Protein AF-A0AAE6ZNE0-F1 (afdb_monomer_lite)

Radius of gyration: 16.44 Å; chains: 1; bounding box: 46×24×46 Å

Secondary structure (DSSP, 8-state):
---HHHHHHHHTTT--HHHHHHHHHHHHHHHHTSHHHHT--HHHHHHHHHHHHHHHHHHHHHHHHHHHHHHTT-SS--HHHHHHTHHHHHHHHHHHHHS-HHHHHHHHHHHHHHHHHHHTTTS-HHHHHHHHHHHHHHHHHHHH-----

Sequence (149 aa):
MADLLTDLKKITLYTTKQSLTEYCWELFTIVLSSSEADGWDMRQRNQAILFCRFFINTINAAFSMKEALIRDNLNNLTNSLGNELQVHLANLEEYRSEVDVDEMEQFFNGYSEILFKYEESLFDSLSLRISLSFFKDFFTRIRLIDLIF

Structure (mmCIF, N/CA/C/O backbone):
data_AF-A0AAE6ZNE0-F1
#
_entry.id   AF-A0AAE6ZNE0-F1
#
loop_
_atom_site.group_PDB
_atom_site.id
_atom_site.type_symbol
_atom_site.label_atom_id
_atom_site.label_alt_id
_atom_site.label_comp_id
_atom_site.label_asym_id
_atom_site.label_entity_id
_atom_site.label_seq_id
_atom_site.pdbx_PDB_ins_code
_atom_site.Cartn_x
_atom_site.Cartn_y
_atom_site.Cartn_z
_atom_site.occupancy
_atom_site.B_iso_or_equiv
_atom_site.auth_seq_id
_atom_site.auth_comp_id
_atom_site.auth_asym_id
_atom_site.auth_atom_id
_atom_site.pdbx_PDB_model_num
ATOM 1 N N . MET A 1 1 ? -11.752 -15.165 12.960 1.00 54.97 1 MET A N 1
ATOM 2 C CA . MET A 1 1 ? -11.350 -13.947 12.231 1.00 54.97 1 MET A CA 1
ATOM 3 C C . MET A 1 1 ? -10.560 -13.098 13.214 1.00 54.97 1 MET A C 1
ATOM 5 O O . MET A 1 1 ? -11.028 -12.974 14.341 1.00 54.97 1 MET A O 1
ATOM 9 N N . ALA A 1 2 ? -9.343 -12.663 12.878 1.00 72.25 2 ALA A N 1
ATOM 10 C CA . ALA A 1 2 ? -8.619 -11.714 13.729 1.00 72.25 2 ALA A CA 1
ATOM 11 C C . ALA A 1 2 ? -9.312 -10.344 13.643 1.00 72.25 2 ALA A C 1
ATOM 13 O O . ALA A 1 2 ? -9.973 -10.067 12.645 1.00 72.25 2 ALA A O 1
ATOM 14 N N . ASP A 1 3 ? -9.230 -9.533 14.697 1.00 89.06 3 ASP A N 1
ATOM 15 C CA . ASP A 1 3 ? -9.743 -8.164 14.649 1.00 89.06 3 ASP A CA 1
ATOM 16 C C . ASP A 1 3 ? -8.855 -7.270 13.770 1.00 89.06 3 ASP A C 1
ATOM 18 O O . ASP A 1 3 ? -7.659 -7.532 13.587 1.00 89.06 3 ASP A O 1
ATOM 22 N N . LEU A 1 4 ? -9.447 -6.201 13.237 1.00 91.06 4 LEU A N 1
ATOM 23 C CA . LEU A 1 4 ? -8.789 -5.293 12.301 1.00 91.06 4 LEU A CA 1
ATOM 24 C C . LEU A 1 4 ? -7.494 -4.702 12.873 1.00 91.06 4 LEU A C 1
ATOM 26 O O . LEU A 1 4 ? -6.487 -4.621 12.167 1.00 91.06 4 LEU A O 1
ATOM 3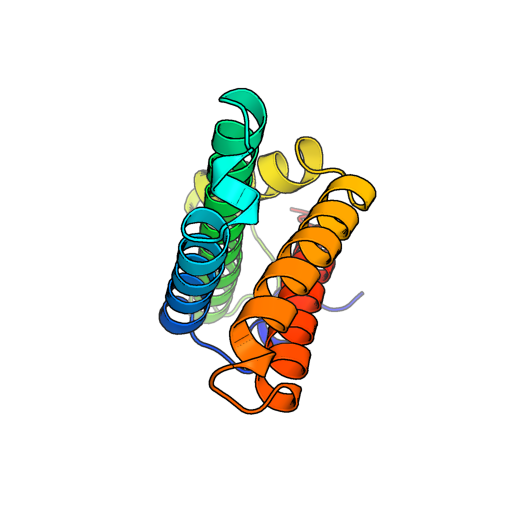0 N N . LEU A 1 5 ? -7.489 -4.301 14.147 1.00 93.44 5 LEU A N 1
ATOM 31 C CA . LEU A 1 5 ? -6.300 -3.730 14.774 1.00 93.44 5 LEU A CA 1
ATOM 32 C C . LEU A 1 5 ? -5.157 -4.751 14.840 1.00 93.44 5 LEU A C 1
ATOM 34 O O . LEU A 1 5 ? -4.003 -4.399 14.577 1.00 93.44 5 LEU A O 1
ATOM 38 N N . THR A 1 6 ? -5.456 -6.008 15.169 1.00 92.88 6 THR A N 1
ATOM 39 C CA . THR A 1 6 ? -4.476 -7.099 15.155 1.00 92.88 6 THR A CA 1
ATOM 40 C C . THR A 1 6 ? -3.857 -7.281 13.768 1.00 92.88 6 THR A C 1
ATOM 42 O O . THR A 1 6 ? -2.633 -7.402 13.659 1.00 92.88 6 THR A O 1
ATOM 45 N N . ASP A 1 7 ? -4.657 -7.261 12.704 1.00 92.00 7 ASP A N 1
ATOM 46 C CA . ASP A 1 7 ? -4.140 -7.431 11.344 1.00 92.00 7 ASP A CA 1
ATOM 47 C C . ASP A 1 7 ? -3.342 -6.210 10.869 1.00 92.00 7 ASP A C 1
ATOM 49 O O . ASP A 1 7 ? -2.229 -6.369 10.359 1.00 92.00 7 ASP A O 1
ATOM 53 N N . LEU A 1 8 ? -3.810 -4.991 11.154 1.00 92.62 8 LEU A N 1
ATOM 54 C CA . LEU A 1 8 ? -3.064 -3.763 10.866 1.00 92.62 8 LEU A CA 1
ATOM 55 C C . LEU A 1 8 ? -1.728 -3.703 11.619 1.00 92.62 8 LEU A C 1
ATOM 57 O O . LEU A 1 8 ? -0.717 -3.272 11.060 1.00 92.62 8 LEU A O 1
ATOM 61 N N . LYS A 1 9 ? -1.678 -4.164 12.875 1.00 92.75 9 LYS A N 1
ATOM 62 C CA . LYS A 1 9 ? -0.425 -4.256 13.641 1.00 92.75 9 LYS A CA 1
ATOM 63 C C . LYS A 1 9 ? 0.559 -5.235 13.013 1.00 92.75 9 LYS A C 1
ATOM 65 O O . LYS A 1 9 ? 1.739 -4.910 12.950 1.00 92.75 9 LYS A O 1
ATOM 70 N N . LYS A 1 10 ? 0.099 -6.392 12.525 1.00 90.62 10 LYS A N 1
ATOM 71 C CA . LYS A 1 10 ? 0.971 -7.381 11.870 1.00 90.62 10 LYS A CA 1
ATOM 72 C C . LYS A 1 10 ? 1.601 -6.826 10.598 1.00 90.62 10 LYS A C 1
ATOM 74 O O . LYS A 1 10 ? 2.813 -6.920 10.442 1.00 90.62 10 LYS A O 1
ATOM 79 N N . ILE A 1 11 ? 0.802 -6.223 9.718 1.00 90.25 11 ILE A N 1
ATOM 80 C CA . ILE A 1 11 ? 1.307 -5.747 8.419 1.00 90.25 11 ILE A CA 1
ATOM 81 C C . ILE A 1 11 ? 2.176 -4.490 8.549 1.00 90.25 11 ILE A C 1
ATOM 83 O O . ILE A 1 11 ? 3.022 -4.235 7.704 1.00 90.25 11 ILE A O 1
ATOM 87 N N . THR A 1 12 ? 2.012 -3.713 9.624 1.00 91.06 12 THR A N 1
ATOM 88 C CA . THR A 1 12 ? 2.801 -2.492 9.869 1.00 91.06 12 THR A CA 1
ATOM 89 C C . THR A 1 12 ? 3.912 -2.669 10.909 1.00 91.06 12 THR A C 1
ATOM 91 O O . THR A 1 12 ? 4.497 -1.678 11.339 1.00 91.06 12 THR A O 1
ATOM 94 N N . LEU A 1 13 ? 4.202 -3.899 11.349 1.00 86.12 13 LEU A N 1
ATOM 95 C CA . LEU A 1 13 ? 5.057 -4.161 12.515 1.00 86.12 13 LEU A CA 1
ATOM 96 C C . LEU A 1 13 ? 6.498 -3.652 12.354 1.00 86.12 13 LEU A C 1
ATOM 98 O O . LEU A 1 13 ? 7.093 -3.171 13.315 1.00 86.12 13 LEU A O 1
ATOM 102 N N . TYR A 1 14 ? 7.055 -3.775 11.151 1.00 83.62 14 TYR A N 1
ATOM 103 C CA . TYR A 1 14 ? 8.488 -3.592 10.898 1.00 83.62 14 TYR A CA 1
ATOM 104 C C . TYR A 1 14 ? 8.849 -2.238 10.286 1.00 83.62 14 TYR A C 1
ATOM 106 O O . TYR A 1 14 ? 10.003 -2.015 9.935 1.00 83.62 14 TYR A O 1
ATOM 114 N N . THR A 1 15 ? 7.882 -1.335 10.119 1.0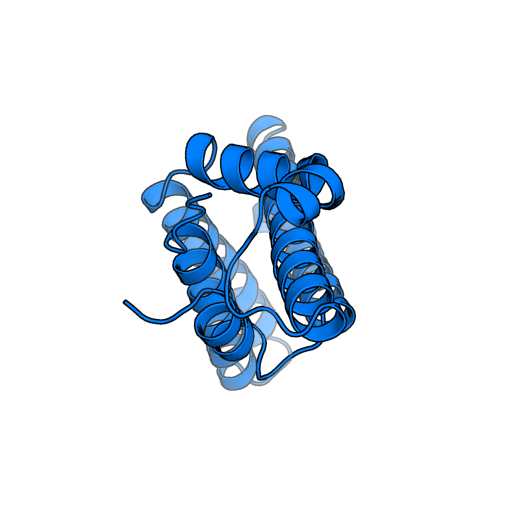0 88.75 15 THR A N 1
ATOM 115 C CA . THR A 1 15 ? 8.114 -0.078 9.405 1.00 88.75 15 THR A CA 1
ATOM 116 C C . THR A 1 15 ? 7.220 1.046 9.906 1.00 88.75 15 THR A C 1
ATOM 118 O O . THR A 1 15 ? 6.165 0.829 10.507 1.00 88.75 15 THR A O 1
ATOM 121 N N . THR A 1 16 ? 7.644 2.276 9.641 1.00 92.44 16 THR A N 1
ATOM 122 C CA . THR A 1 16 ? 6.815 3.460 9.853 1.00 92.44 16 THR A CA 1
ATOM 123 C C . THR A 1 16 ? 6.088 3.832 8.566 1.00 92.44 16 THR A C 1
ATOM 125 O O . THR A 1 16 ? 6.508 3.463 7.468 1.00 92.44 16 THR A O 1
ATOM 128 N N . LYS A 1 17 ? 5.014 4.622 8.687 1.00 94.56 17 LYS A N 1
ATOM 129 C CA . LYS A 1 17 ? 4.324 5.200 7.526 1.00 94.56 17 LYS A CA 1
ATOM 130 C C . LYS A 1 17 ? 5.303 5.940 6.615 1.00 94.56 17 LYS A C 1
ATOM 132 O O . LYS A 1 17 ? 5.259 5.772 5.401 1.00 94.56 17 LYS A O 1
ATOM 137 N N . GLN A 1 18 ? 6.184 6.741 7.218 1.00 94.25 18 GLN A N 1
ATOM 138 C CA . GLN A 1 18 ? 7.174 7.538 6.504 1.00 94.25 18 GLN A CA 1
ATOM 139 C C . GLN A 1 18 ? 8.155 6.641 5.749 1.00 94.25 18 GLN A C 1
ATOM 141 O O . GLN A 1 18 ? 8.233 6.746 4.532 1.00 94.25 18 GLN A O 1
ATOM 146 N N . SER A 1 19 ? 8.813 5.707 6.440 1.00 90.19 19 SER A N 1
ATOM 147 C CA . SER A 1 19 ? 9.812 4.822 5.830 1.00 90.19 19 SER A CA 1
ATOM 148 C C . SER A 1 19 ? 9.227 3.976 4.699 1.00 90.19 19 SER A C 1
ATOM 150 O O . SER A 1 19 ? 9.860 3.812 3.663 1.00 90.19 19 SER A O 1
ATOM 152 N N . LEU A 1 20 ? 7.997 3.470 4.853 1.00 91.06 20 LEU A N 1
ATOM 153 C CA . LEU A 1 20 ? 7.341 2.692 3.799 1.00 91.06 20 LEU A CA 1
ATOM 154 C C . LEU A 1 20 ? 6.953 3.554 2.587 1.00 91.06 20 LEU A C 1
ATOM 156 O O . LEU A 1 20 ? 7.036 3.096 1.450 1.00 91.06 20 LEU A O 1
ATOM 160 N N . THR A 1 21 ? 6.553 4.806 2.825 1.00 92.50 21 THR A N 1
ATOM 161 C CA . THR A 1 21 ? 6.234 5.765 1.756 1.00 92.50 21 THR A CA 1
ATOM 162 C C . THR A 1 21 ? 7.493 6.189 1.001 1.00 92.50 21 THR A C 1
ATOM 164 O O . THR A 1 21 ? 7.486 6.221 -0.225 1.00 92.50 21 THR A O 1
ATOM 167 N N . GLU A 1 22 ? 8.577 6.484 1.718 1.00 91.44 22 GLU A N 1
ATOM 168 C CA . GLU A 1 22 ? 9.886 6.808 1.140 1.00 91.44 22 GLU A CA 1
ATOM 169 C C . GLU A 1 22 ? 10.415 5.645 0.302 1.00 91.44 22 GLU A C 1
ATOM 171 O O . GLU A 1 22 ? 10.800 5.851 -0.846 1.00 91.44 22 GLU A O 1
ATOM 176 N N . TYR A 1 23 ? 10.324 4.419 0.820 1.00 87.81 23 TYR A N 1
ATOM 177 C CA . TYR A 1 23 ? 10.725 3.227 0.081 1.00 87.81 23 TYR A CA 1
ATOM 178 C C . TYR A 1 23 ? 9.893 3.027 -1.195 1.00 87.81 23 TYR A C 1
ATOM 180 O O . TYR A 1 23 ? 10.442 2.745 -2.255 1.00 87.81 23 TYR A O 1
ATOM 188 N N . CYS A 1 24 ? 8.574 3.254 -1.142 1.00 89.06 24 CYS A N 1
ATOM 189 C CA . CYS A 1 24 ? 7.724 3.224 -2.336 1.00 89.06 24 CYS A CA 1
ATOM 190 C C . CYS A 1 24 ? 8.195 4.230 -3.403 1.00 89.06 24 CYS A C 1
ATOM 192 O O . CYS A 1 24 ? 8.249 3.895 -4.587 1.00 89.06 24 CYS A O 1
ATOM 194 N N . TRP A 1 25 ? 8.553 5.451 -2.995 1.00 90.44 25 TRP A N 1
ATOM 195 C CA . TRP A 1 25 ? 9.080 6.470 -3.905 1.00 90.44 25 TRP A CA 1
ATOM 196 C C . TRP A 1 25 ? 10.449 6.113 -4.474 1.00 90.44 25 TRP A C 1
ATOM 198 O O . TRP A 1 25 ? 10.692 6.356 -5.656 1.00 90.44 25 TRP A O 1
ATOM 208 N N . GLU A 1 26 ? 11.331 5.544 -3.660 1.00 87.12 26 GLU A N 1
ATOM 209 C CA . GLU A 1 26 ? 12.657 5.102 -4.085 1.00 87.12 26 GLU A CA 1
ATOM 210 C C . GLU A 1 26 ? 12.550 4.013 -5.154 1.00 87.12 26 GLU A C 1
ATOM 212 O O . GLU A 1 26 ? 13.072 4.187 -6.257 1.00 87.12 26 GLU A O 1
ATOM 217 N N . LEU A 1 27 ? 11.781 2.951 -4.882 1.00 84.06 27 LEU A N 1
ATOM 218 C CA . LEU A 1 27 ? 11.525 1.879 -5.846 1.00 84.06 27 LEU A CA 1
ATOM 219 C C . LEU A 1 27 ? 10.955 2.427 -7.157 1.00 84.06 27 LEU A C 1
ATOM 221 O O . LEU A 1 27 ? 11.404 2.063 -8.243 1.00 84.06 27 LEU A O 1
ATOM 225 N N . PHE A 1 28 ? 9.990 3.341 -7.060 1.00 88.06 28 PHE A N 1
ATOM 226 C CA . PHE A 1 28 ? 9.376 3.961 -8.225 1.00 88.06 28 PHE A CA 1
ATOM 227 C C . PHE A 1 28 ? 10.359 4.816 -9.032 1.00 88.06 28 PHE A C 1
ATOM 229 O O . PHE A 1 28 ? 10.363 4.767 -10.261 1.00 88.06 28 PHE A O 1
ATOM 236 N N . THR A 1 29 ? 11.217 5.572 -8.348 1.00 88.00 29 THR A N 1
ATOM 237 C CA . THR A 1 29 ? 12.242 6.409 -8.980 1.00 88.00 29 THR A CA 1
ATOM 238 C C . THR A 1 29 ? 13.251 5.553 -9.733 1.00 88.00 29 THR A C 1
ATOM 240 O O . THR A 1 29 ? 13.576 5.877 -10.875 1.00 88.00 29 THR A O 1
ATOM 243 N N . ILE A 1 30 ? 13.705 4.444 -9.140 1.00 84.12 30 ILE A N 1
ATOM 244 C CA . ILE A 1 30 ? 14.632 3.512 -9.798 1.00 84.12 30 ILE A CA 1
ATOM 245 C C . ILE A 1 30 ? 13.984 2.929 -11.053 1.00 84.12 30 ILE A C 1
ATOM 247 O O . ILE A 1 30 ? 14.588 2.957 -12.123 1.00 84.12 30 ILE A O 1
ATOM 251 N N . VAL A 1 31 ? 12.735 2.468 -10.950 1.00 85.62 31 VAL A N 1
ATOM 252 C CA . VAL A 1 31 ? 12.010 1.904 -12.092 1.00 85.62 31 VAL A CA 1
ATOM 253 C C . VAL A 1 31 ? 11.860 2.930 -13.215 1.00 85.62 31 VAL A C 1
ATOM 255 O O . VAL A 1 31 ? 12.207 2.629 -14.355 1.00 85.62 31 VAL A O 1
ATOM 258 N N . LEU A 1 32 ? 11.414 4.153 -12.914 1.00 86.25 32 LEU A N 1
ATOM 259 C CA . LEU A 1 32 ? 11.266 5.209 -13.921 1.00 86.25 32 LEU A CA 1
ATOM 260 C C . LEU A 1 32 ? 12.592 5.706 -14.511 1.00 86.25 32 LEU A C 1
ATOM 262 O O . LEU A 1 32 ? 12.582 6.254 -15.610 1.00 86.25 32 LEU A O 1
ATOM 266 N N . SER A 1 33 ? 13.706 5.545 -13.795 1.00 86.69 33 SER A N 1
ATOM 267 C CA . SER A 1 33 ? 15.041 5.941 -14.267 1.00 86.69 33 SER A CA 1
ATOM 268 C C . SER A 1 33 ? 15.783 4.806 -14.981 1.00 86.69 33 SER A C 1
ATOM 270 O O . SER A 1 33 ? 16.938 4.982 -15.364 1.00 86.69 33 SER A O 1
ATOM 272 N N . SER A 1 34 ? 15.162 3.631 -15.122 1.00 85.38 34 SER A N 1
ATOM 273 C CA . SER A 1 34 ? 15.780 2.463 -15.750 1.00 85.38 34 SER A CA 1
ATOM 274 C C . SER A 1 34 ? 15.798 2.561 -17.275 1.00 85.38 34 SER A C 1
ATOM 276 O O . SER A 1 34 ? 14.923 3.175 -17.886 1.00 85.38 34 SER A O 1
ATOM 278 N N . SER A 1 35 ? 16.754 1.870 -17.903 1.00 86.25 35 SER A N 1
ATOM 279 C CA . SER A 1 35 ? 16.808 1.707 -19.362 1.00 86.25 35 SER A CA 1
ATOM 280 C C . SER A 1 35 ? 15.535 1.088 -19.941 1.00 86.25 35 SER A C 1
ATOM 282 O O . SER A 1 35 ? 15.149 1.369 -21.073 1.00 86.25 35 SER A O 1
ATOM 284 N N . GLU A 1 36 ? 14.856 0.242 -19.171 1.00 85.06 36 GLU A N 1
ATOM 285 C CA . GLU A 1 36 ? 13.584 -0.354 -19.545 1.00 85.06 36 GLU A CA 1
ATOM 286 C C . GLU A 1 36 ? 12.491 0.716 -19.693 1.00 85.06 36 GLU A C 1
ATOM 288 O O . GLU A 1 36 ? 11.701 0.652 -20.637 1.00 85.06 36 GLU A O 1
ATOM 293 N N . ALA A 1 37 ? 12.476 1.725 -18.814 1.00 86.56 37 ALA A N 1
ATOM 294 C CA . ALA A 1 37 ? 11.509 2.821 -18.851 1.00 86.56 37 ALA A CA 1
ATOM 295 C C . ALA A 1 37 ? 11.734 3.811 -20.012 1.00 86.56 37 ALA A C 1
ATOM 297 O O . ALA A 1 37 ? 10.798 4.520 -20.412 1.00 86.56 37 ALA A O 1
ATOM 298 N N . ASP A 1 38 ? 12.925 3.835 -20.616 1.00 87.69 38 ASP A N 1
ATOM 299 C CA . ASP A 1 38 ? 13.189 4.615 -21.834 1.00 87.69 38 ASP A CA 1
ATOM 300 C C . ASP A 1 38 ? 12.361 4.113 -23.026 1.00 87.69 38 ASP A C 1
ATOM 302 O O . ASP A 1 38 ? 11.966 4.902 -23.885 1.00 87.69 38 ASP A O 1
ATOM 306 N N . GLY A 1 39 ? 12.047 2.814 -23.055 1.00 88.81 39 GLY A N 1
ATOM 307 C CA . GLY A 1 39 ? 11.204 2.196 -24.079 1.00 88.81 39 GLY A CA 1
ATOM 308 C C . GLY A 1 39 ? 9.701 2.311 -23.821 1.00 88.81 39 GLY A 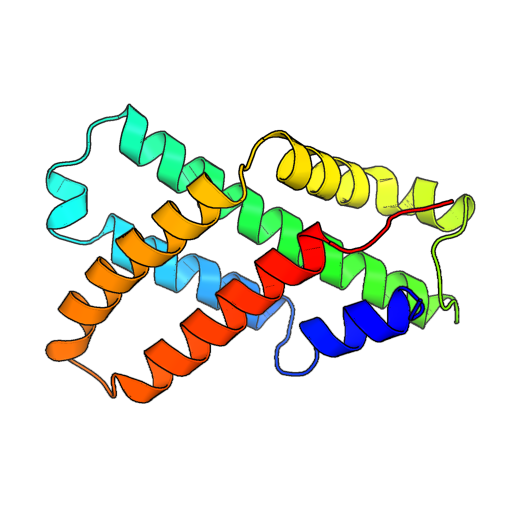C 1
ATOM 309 O O . GLY A 1 39 ? 8.914 1.878 -24.662 1.00 88.81 39 GLY A O 1
ATOM 310 N N . TRP A 1 40 ? 9.286 2.851 -22.671 1.00 90.38 40 TRP A N 1
ATOM 311 C CA . TRP A 1 40 ? 7.876 2.896 -22.296 1.00 90.38 40 TRP A CA 1
ATOM 312 C C . TRP A 1 40 ? 7.107 3.968 -23.052 1.00 90.38 40 TRP A C 1
ATOM 314 O O . TRP A 1 40 ? 7.511 5.134 -23.103 1.00 90.38 40 TRP A O 1
ATOM 324 N N . ASP A 1 41 ? 5.932 3.589 -23.545 1.00 89.69 41 ASP A N 1
ATOM 325 C CA . ASP A 1 41 ? 4.979 4.545 -24.083 1.00 89.69 41 ASP A CA 1
ATOM 326 C C . ASP A 1 41 ? 4.300 5.373 -22.970 1.00 89.69 41 ASP A C 1
ATOM 328 O O . ASP A 1 41 ? 4.462 5.154 -21.762 1.00 89.69 41 ASP A O 1
ATOM 332 N N . MET A 1 42 ? 3.513 6.369 -23.380 1.00 88.62 42 MET A N 1
ATOM 333 C CA . MET A 1 42 ? 2.797 7.239 -22.444 1.00 88.62 42 MET A CA 1
ATOM 334 C C . MET A 1 42 ? 1.806 6.465 -21.562 1.00 88.62 42 MET A C 1
ATOM 336 O O . MET A 1 42 ? 1.577 6.848 -20.415 1.00 88.62 42 MET A O 1
ATOM 340 N N . ARG A 1 43 ? 1.220 5.374 -22.070 1.00 85.56 43 ARG A N 1
ATOM 341 C CA . ARG A 1 43 ? 0.257 4.563 -21.323 1.00 85.56 43 ARG A CA 1
ATOM 342 C C . ARG A 1 43 ? 0.955 3.813 -20.193 1.00 85.56 43 ARG A C 1
ATOM 344 O O . ARG A 1 43 ? 0.477 3.884 -19.065 1.00 85.56 43 ARG A O 1
ATOM 351 N N . GLN A 1 44 ? 2.085 3.170 -20.467 1.00 84.19 44 GLN A N 1
ATOM 352 C CA . GLN A 1 44 ? 2.884 2.446 -19.476 1.00 84.19 44 GLN A CA 1
ATOM 353 C C . GLN A 1 44 ? 3.394 3.385 -18.377 1.00 84.19 44 GLN A C 1
ATOM 355 O O . GLN A 1 44 ? 3.269 3.083 -17.191 1.00 84.19 44 GLN A O 1
ATOM 360 N N . ARG A 1 45 ? 3.871 4.581 -18.749 1.00 85.31 45 ARG A N 1
ATOM 361 C CA . ARG A 1 45 ? 4.287 5.612 -17.780 1.00 85.31 45 ARG A CA 1
ATOM 362 C C . ARG A 1 45 ? 3.128 6.086 -16.902 1.00 85.31 45 ARG A C 1
ATOM 364 O O . ARG A 1 45 ? 3.284 6.200 -15.689 1.00 85.31 45 ARG A O 1
ATOM 371 N N . ASN A 1 46 ? 1.956 6.325 -17.490 1.00 84.25 46 ASN A N 1
ATOM 372 C CA . ASN A 1 46 ? 0.767 6.715 -16.730 1.00 84.25 46 ASN A CA 1
ATOM 373 C C . ASN A 1 46 ? 0.307 5.604 -15.780 1.00 84.25 46 ASN A C 1
ATOM 375 O O . ASN A 1 46 ? -0.010 5.890 -14.629 1.00 84.25 46 ASN A O 1
ATOM 379 N N . GLN A 1 47 ? 0.311 4.348 -16.233 1.00 82.25 47 GLN A N 1
ATOM 380 C CA . GLN A 1 47 ? 0.001 3.196 -15.385 1.00 82.25 47 GLN A CA 1
ATOM 381 C C . GLN A 1 47 ? 0.965 3.124 -14.200 1.00 82.25 47 GLN A C 1
ATOM 383 O O . GLN A 1 47 ? 0.518 3.052 -13.060 1.00 82.25 47 GLN A O 1
ATOM 388 N N . ALA A 1 48 ? 2.270 3.254 -14.443 1.00 82.81 48 ALA A N 1
ATOM 389 C CA . ALA A 1 48 ? 3.281 3.272 -13.393 1.00 82.81 48 ALA A CA 1
ATOM 390 C C . ALA A 1 48 ? 2.990 4.339 -12.318 1.00 82.81 48 ALA A C 1
ATOM 392 O O . ALA A 1 48 ? 3.007 4.040 -11.122 1.00 82.81 48 ALA A O 1
ATOM 393 N N . ILE A 1 49 ? 2.674 5.569 -12.739 1.00 85.69 49 ILE A N 1
ATOM 394 C CA . ILE A 1 49 ? 2.330 6.679 -11.838 1.00 85.69 49 ILE A CA 1
ATOM 395 C C . ILE A 1 49 ? 1.061 6.372 -11.032 1.00 85.69 49 ILE A C 1
ATOM 397 O O . ILE A 1 49 ? 1.029 6.622 -9.825 1.00 85.69 49 ILE A O 1
ATOM 401 N N . LEU A 1 50 ? 0.026 5.825 -11.676 1.00 83.81 50 LEU A N 1
ATOM 402 C CA . LEU A 1 50 ? -1.218 5.443 -11.004 1.00 83.81 50 LEU A CA 1
ATOM 403 C C . LEU A 1 50 ? -0.971 4.371 -9.939 1.00 83.81 50 LEU A C 1
ATOM 405 O O . LEU A 1 50 ? -1.410 4.540 -8.805 1.00 83.81 50 LEU A O 1
ATOM 409 N N . PHE A 1 51 ? -0.196 3.332 -10.254 1.00 83.12 51 PHE A N 1
ATOM 410 C CA . PHE A 1 51 ? 0.168 2.291 -9.291 1.00 83.12 51 PHE A CA 1
ATOM 411 C C . PHE A 1 51 ? 0.939 2.844 -8.088 1.00 83.12 51 PHE A C 1
ATOM 413 O O . PHE A 1 51 ? 0.608 2.526 -6.946 1.00 83.12 51 PHE A O 1
ATOM 420 N N . CYS A 1 52 ? 1.913 3.729 -8.316 1.00 87.50 52 CYS A N 1
ATOM 421 C CA . CYS A 1 52 ? 2.634 4.392 -7.228 1.00 87.50 52 CYS A CA 1
ATOM 422 C C . CYS A 1 52 ? 1.675 5.184 -6.323 1.00 87.50 52 CYS A C 1
ATOM 424 O O . CYS A 1 52 ? 1.704 5.055 -5.096 1.00 87.50 52 CYS A O 1
ATOM 426 N N . ARG A 1 53 ? 0.750 5.943 -6.925 1.00 88.12 53 ARG A N 1
ATOM 427 C CA . ARG A 1 53 ? -0.275 6.689 -6.187 1.00 88.12 53 ARG A CA 1
ATOM 428 C C . ARG A 1 53 ? -1.177 5.762 -5.367 1.00 88.12 53 ARG A C 1
ATOM 430 O O . ARG A 1 53 ? -1.444 6.070 -4.204 1.00 88.12 53 ARG A O 1
ATOM 437 N N . PHE A 1 54 ? -1.616 4.638 -5.931 1.00 87.31 54 PHE A N 1
ATOM 438 C CA . PHE A 1 54 ? -2.431 3.654 -5.218 1.00 87.31 54 PHE A CA 1
ATOM 439 C C . PHE A 1 54 ? -1.704 3.062 -4.014 1.00 87.31 54 PHE A C 1
ATOM 441 O O . PHE A 1 54 ? -2.281 2.987 -2.925 1.00 87.31 54 PHE A O 1
ATOM 448 N N . PHE A 1 55 ? -0.430 2.707 -4.168 1.00 88.81 55 PHE A N 1
ATOM 449 C CA . PHE A 1 55 ? 0.366 2.175 -3.069 1.00 88.81 55 PHE A CA 1
ATOM 450 C C . PHE A 1 55 ? 0.560 3.190 -1.944 1.00 88.81 55 PHE A C 1
ATOM 452 O O . PHE A 1 55 ? 0.314 2.866 -0.782 1.00 88.81 55 PHE A O 1
ATOM 459 N N . ILE A 1 56 ? 0.883 4.441 -2.271 1.00 92.25 56 ILE A N 1
ATOM 460 C CA . ILE A 1 56 ? 1.028 5.512 -1.274 1.00 92.25 56 ILE A CA 1
ATOM 461 C C . ILE A 1 56 ? -0.293 5.771 -0.541 1.00 92.25 56 ILE A C 1
ATOM 463 O O . ILE A 1 56 ? -0.321 5.871 0.688 1.00 92.25 56 ILE A O 1
ATOM 467 N N . ASN A 1 57 ? -1.406 5.853 -1.271 1.00 92.31 57 ASN A N 1
ATOM 468 C CA . ASN A 1 57 ? -2.725 6.058 -0.674 1.00 92.31 57 ASN A CA 1
ATOM 469 C C . ASN A 1 57 ? -3.114 4.911 0.266 1.00 92.31 57 ASN A C 1
ATOM 471 O O . ASN A 1 57 ? -3.647 5.157 1.349 1.00 92.31 57 ASN A O 1
ATOM 475 N N . THR A 1 58 ? -2.797 3.679 -0.121 1.00 91.25 58 THR A N 1
ATOM 476 C CA . THR A 1 58 ? -3.056 2.469 0.664 1.00 91.25 58 THR A CA 1
ATOM 477 C C . THR A 1 58 ? -2.197 2.415 1.928 1.00 91.25 58 THR A C 1
ATOM 479 O O . THR A 1 58 ? -2.719 2.115 3.002 1.00 91.25 58 THR A O 1
ATOM 482 N N . ILE A 1 59 ? -0.910 2.782 1.847 1.00 93.81 59 ILE A N 1
ATOM 483 C CA . ILE A 1 59 ? -0.036 2.938 3.024 1.00 93.81 59 ILE A CA 1
ATOM 484 C C . ILE A 1 59 ? -0.650 3.952 3.989 1.00 93.81 59 ILE A C 1
ATOM 486 O O . ILE A 1 59 ? -0.842 3.655 5.169 1.00 93.81 59 ILE A O 1
ATOM 490 N N . ASN A 1 60 ? -1.012 5.134 3.487 1.00 93.69 60 ASN A N 1
ATOM 491 C CA . ASN A 1 60 ? -1.614 6.179 4.307 1.00 93.69 60 ASN A CA 1
ATOM 492 C C . ASN A 1 60 ? -2.903 5.700 4.980 1.00 93.69 60 ASN A C 1
ATOM 494 O O . ASN A 1 60 ? -3.059 5.885 6.183 1.00 93.69 60 ASN A O 1
ATOM 498 N N . ALA A 1 61 ? -3.794 5.043 4.237 1.00 92.81 61 ALA A N 1
ATOM 499 C CA . ALA A 1 61 ? -5.039 4.524 4.784 1.00 92.81 61 ALA A CA 1
ATOM 500 C C . ALA A 1 61 ? -4.807 3.468 5.876 1.00 92.81 61 ALA A C 1
ATOM 502 O O . ALA A 1 61 ? -5.397 3.563 6.951 1.00 92.81 61 ALA A O 1
ATOM 503 N N . ALA A 1 62 ? -3.905 2.510 5.648 1.00 93.81 62 ALA A N 1
ATOM 504 C CA . ALA A 1 62 ? -3.565 1.467 6.614 1.00 93.81 62 ALA A CA 1
ATOM 505 C C . ALA A 1 62 ? -3.072 2.042 7.950 1.00 93.81 62 ALA A C 1
ATOM 507 O O . ALA A 1 62 ? -3.532 1.642 9.024 1.00 93.81 62 ALA A O 1
ATOM 508 N N . PHE A 1 63 ? -2.142 3.000 7.888 1.00 95.44 63 PHE A N 1
ATOM 509 C CA . PHE A 1 63 ? -1.588 3.629 9.083 1.00 95.44 63 PHE A CA 1
ATOM 510 C C . PHE A 1 63 ? -2.603 4.545 9.772 1.00 95.44 63 PHE A C 1
ATOM 512 O O . PHE A 1 63 ? -2.737 4.439 10.988 1.00 95.44 63 PHE A O 1
ATOM 519 N N . SER A 1 64 ? -3.369 5.352 9.028 1.00 95.00 64 SER A N 1
ATOM 520 C CA . SER A 1 64 ? -4.432 6.189 9.602 1.00 95.00 64 SER A CA 1
ATOM 521 C C . SER A 1 64 ? -5.485 5.352 10.335 1.00 95.00 64 SER A C 1
ATOM 523 O O . SER A 1 64 ? -5.853 5.682 11.460 1.00 95.00 64 SER A O 1
ATOM 525 N N . MET A 1 65 ? -5.931 4.231 9.750 1.00 93.94 65 MET A N 1
ATOM 526 C CA . MET A 1 65 ? -6.865 3.314 10.418 1.00 93.94 65 MET A CA 1
ATOM 527 C C . MET A 1 65 ? -6.267 2.746 11.706 1.00 93.94 65 MET A C 1
ATOM 529 O O . MET A 1 65 ? -6.915 2.760 12.750 1.00 93.94 65 MET A O 1
ATOM 533 N N . LYS A 1 66 ? -5.016 2.272 11.657 1.00 95.06 66 LYS A N 1
ATOM 534 C CA . LYS A 1 66 ? -4.332 1.724 12.834 1.00 95.06 66 LYS A CA 1
ATOM 535 C C . LYS A 1 66 ? -4.225 2.762 13.949 1.00 95.06 66 LYS A C 1
ATOM 537 O O . LYS A 1 66 ? -4.503 2.452 15.103 1.00 95.06 66 LYS A O 1
ATOM 542 N N . GLU A 1 67 ? -3.792 3.972 13.610 1.00 95.69 67 GLU A N 1
ATOM 543 C CA . GLU A 1 67 ? -3.610 5.072 14.557 1.00 95.69 67 GLU A CA 1
ATOM 544 C C . GLU A 1 67 ? -4.938 5.469 15.207 1.00 95.69 67 GLU A C 1
ATOM 546 O O . GLU A 1 67 ? -4.989 5.600 16.427 1.00 95.69 67 GLU A O 1
ATOM 551 N N . ALA A 1 68 ? -6.019 5.568 14.429 1.00 95.06 68 ALA A N 1
ATOM 552 C CA . ALA A 1 68 ? -7.350 5.884 14.942 1.00 95.06 68 ALA A CA 1
ATOM 553 C C . ALA A 1 68 ? -7.896 4.795 15.884 1.00 95.06 68 ALA A C 1
ATOM 555 O O . ALA A 1 68 ? -8.382 5.100 16.972 1.00 95.06 68 ALA A O 1
ATOM 556 N N . LEU A 1 69 ? -7.741 3.517 15.519 1.00 95.00 69 LEU A N 1
ATOM 557 C CA . LEU A 1 69 ? -8.133 2.387 16.369 1.00 95.00 69 LEU A CA 1
ATOM 558 C C . LEU A 1 69 ? -7.354 2.365 17.691 1.00 95.00 69 LEU A C 1
ATOM 560 O O . LEU A 1 69 ? -7.938 2.141 18.748 1.00 95.00 69 LEU A O 1
ATOM 564 N N . ILE A 1 70 ? -6.045 2.638 17.656 1.00 95.69 70 ILE A N 1
ATOM 565 C CA . ILE A 1 70 ? -5.219 2.727 18.870 1.00 95.69 70 ILE A CA 1
ATOM 566 C C . ILE A 1 70 ? -5.641 3.920 19.730 1.00 95.69 70 ILE A C 1
ATOM 568 O O . ILE A 1 70 ? -5.793 3.763 20.941 1.00 95.69 70 ILE A O 1
ATOM 572 N N . ARG A 1 71 ? -5.825 5.095 19.116 1.00 96.81 71 ARG A N 1
ATOM 573 C CA . ARG A 1 71 ? -6.216 6.338 19.795 1.00 96.81 71 ARG A CA 1
ATOM 574 C C . ARG A 1 71 ? -7.522 6.166 20.568 1.00 96.81 71 ARG A C 1
ATOM 576 O O . ARG A 1 71 ? -7.599 6.591 21.717 1.00 96.81 71 ARG A O 1
ATOM 583 N N . ASP A 1 72 ? -8.497 5.497 19.959 1.00 96.12 72 ASP A N 1
ATOM 584 C CA . ASP A 1 72 ? -9.839 5.336 20.526 1.00 96.12 72 ASP A CA 1
ATOM 585 C C . ASP A 1 72 ? -9.994 4.018 21.312 1.00 96.12 72 ASP A C 1
ATOM 587 O O . ASP A 1 72 ? -11.072 3.717 21.823 1.00 96.12 72 ASP A O 1
ATOM 591 N N . ASN A 1 73 ? -8.908 3.244 21.447 1.00 95.38 73 ASN A N 1
ATOM 592 C CA . ASN A 1 73 ? -8.861 1.946 22.125 1.00 95.38 73 ASN A CA 1
ATOM 593 C C . ASN A 1 73 ? -9.900 0.939 21.582 1.00 95.38 73 ASN A C 1
ATOM 595 O O . ASN A 1 73 ? -10.598 0.254 22.335 1.00 95.38 73 ASN A O 1
ATOM 599 N N . LEU A 1 74 ? -10.002 0.866 20.255 1.00 94.31 74 LEU A N 1
ATOM 600 C CA . LEU A 1 74 ? -10.919 0.008 19.511 1.00 94.31 74 LEU A CA 1
ATOM 601 C C . LEU A 1 74 ? -10.155 -1.084 18.758 1.00 94.31 74 LEU A C 1
ATOM 603 O O . LEU A 1 74 ? -9.054 -0.869 18.263 1.00 94.31 74 LEU A O 1
ATOM 607 N N . ASN A 1 75 ? -10.778 -2.254 18.616 1.00 93.25 75 ASN A N 1
ATOM 608 C CA . ASN A 1 75 ? -10.215 -3.361 17.833 1.00 93.25 75 ASN A CA 1
ATOM 609 C C . ASN A 1 75 ? -10.743 -3.399 16.387 1.00 93.25 75 ASN A C 1
ATOM 611 O O . ASN A 1 75 ? -10.093 -3.965 15.516 1.00 93.25 75 ASN A O 1
ATOM 615 N N . ASN A 1 76 ? -11.906 -2.790 16.124 1.00 92.44 76 ASN A N 1
ATOM 616 C CA . ASN A 1 76 ? -12.567 -2.748 14.815 1.00 92.44 76 ASN A CA 1
ATOM 617 C C . ASN A 1 76 ? -13.132 -1.351 14.531 1.00 92.44 76 ASN A C 1
ATOM 619 O O . ASN A 1 76 ? -13.270 -0.535 15.448 1.00 92.44 76 ASN A O 1
ATOM 623 N N . LEU A 1 77 ? -13.465 -1.088 13.263 1.00 90.44 77 LEU A N 1
ATOM 624 C CA . LEU A 1 77 ? -14.118 0.158 12.867 1.00 90.44 77 LEU A CA 1
ATOM 625 C C . LEU A 1 77 ? -15.493 0.283 13.527 1.00 90.44 77 LEU A C 1
ATOM 627 O O . LEU A 1 77 ? -16.198 -0.693 13.761 1.00 90.44 77 LEU A O 1
ATOM 631 N N . THR A 1 78 ? -15.861 1.522 13.821 1.00 90.75 78 THR A N 1
ATOM 632 C CA . THR A 1 78 ? -17.206 1.909 14.250 1.00 90.75 78 THR A CA 1
ATOM 633 C C . THR A 1 78 ? -17.752 2.918 13.251 1.00 90.75 78 THR A C 1
ATOM 635 O O . THR A 1 78 ? -16.976 3.552 12.540 1.00 90.75 78 THR A O 1
ATOM 638 N N . ASN A 1 79 ? -19.065 3.151 13.238 1.00 88.19 79 ASN A N 1
ATOM 639 C CA . ASN A 1 79 ? -19.667 4.175 12.371 1.00 88.19 79 ASN A CA 1
ATOM 640 C C . ASN A 1 79 ? -19.036 5.568 12.556 1.00 88.19 79 ASN A C 1
ATOM 642 O O . ASN A 1 79 ? -18.868 6.307 11.590 1.00 88.19 79 ASN A O 1
ATOM 646 N N . SER A 1 80 ? -18.646 5.921 13.788 1.00 89.25 80 SER A N 1
ATOM 647 C CA . SER A 1 80 ? -17.976 7.198 14.071 1.00 89.25 80 SER A CA 1
ATOM 648 C C . SER A 1 80 ? -16.607 7.280 13.394 1.00 89.25 80 SER A C 1
ATOM 650 O O . SER A 1 80 ? -16.317 8.266 12.720 1.00 89.25 80 SER A O 1
ATOM 652 N N . LEU A 1 81 ? -15.791 6.229 13.525 1.00 90.12 81 LEU A N 1
ATOM 653 C CA . LEU A 1 81 ? -14.490 6.150 12.857 1.00 90.12 81 LEU A CA 1
ATOM 654 C C . LEU A 1 81 ? -14.618 6.022 11.338 1.00 90.12 81 LEU A C 1
ATOM 656 O O . LEU A 1 81 ? -13.792 6.567 10.615 1.00 90.12 81 LEU A O 1
ATOM 660 N N . GLY A 1 82 ? -15.653 5.342 10.844 1.00 88.12 82 GLY A N 1
ATOM 661 C CA . GLY A 1 82 ? -15.936 5.235 9.414 1.00 88.12 82 GLY A CA 1
ATOM 662 C C . GLY A 1 82 ? -16.142 6.603 8.765 1.00 88.12 82 GLY A C 1
ATOM 663 O O . GLY A 1 82 ? -15.595 6.866 7.697 1.00 88.12 82 GLY A O 1
ATOM 664 N N . ASN A 1 83 ? -16.846 7.509 9.450 1.00 88.25 83 ASN A N 1
ATOM 665 C CA . ASN A 1 83 ? -17.033 8.882 8.980 1.00 88.25 83 ASN A CA 1
ATOM 666 C C . ASN A 1 83 ? -15.733 9.698 9.017 1.00 88.25 83 ASN A C 1
ATOM 668 O O . ASN A 1 83 ? -15.448 10.435 8.078 1.00 88.25 83 ASN A O 1
ATOM 672 N N . GLU A 1 84 ? -14.926 9.561 10.073 1.00 90.31 84 GLU A N 1
ATOM 673 C CA . GLU A 1 84 ? -13.618 10.228 10.161 1.00 90.31 84 GLU A CA 1
ATOM 674 C C . GLU A 1 84 ? -12.664 9.754 9.054 1.00 90.31 84 GLU A C 1
ATOM 676 O O . GLU A 1 84 ? -11.970 10.551 8.424 1.00 90.31 84 GLU A O 1
ATOM 681 N N . LEU A 1 85 ? -12.646 8.447 8.799 1.00 92.44 85 LEU A N 1
ATOM 682 C CA . LEU A 1 85 ? -11.716 7.790 7.887 1.00 92.44 85 LEU A CA 1
ATOM 683 C C . LEU A 1 85 ? -12.281 7.638 6.471 1.00 92.44 85 LEU A C 1
ATOM 685 O O . LEU A 1 85 ? -11.685 6.929 5.663 1.00 92.44 85 LEU A O 1
ATOM 689 N N . GLN A 1 86 ? -13.391 8.304 6.140 1.00 92.19 86 GLN A N 1
ATOM 690 C CA . GLN A 1 86 ? -14.130 8.092 4.891 1.00 92.19 86 GLN A CA 1
ATOM 691 C C . GLN A 1 86 ? -13.235 8.176 3.646 1.00 92.19 86 GLN A C 1
ATOM 693 O O . GLN A 1 86 ? -13.322 7.326 2.766 1.00 92.19 86 GLN A O 1
ATOM 698 N N . VAL A 1 87 ? -12.333 9.162 3.586 1.00 90.44 87 VAL A N 1
ATOM 699 C CA . VAL A 1 87 ? -11.394 9.325 2.461 1.00 90.44 87 VAL A CA 1
ATOM 700 C C . VAL A 1 87 ? -10.399 8.163 2.388 1.00 90.44 87 VA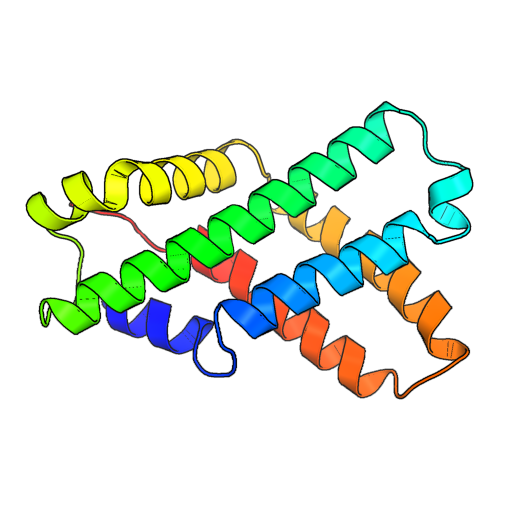L A C 1
ATOM 702 O O . VAL A 1 87 ? -10.109 7.656 1.310 1.00 90.44 87 VAL A O 1
ATOM 705 N N . HIS A 1 88 ? -9.883 7.712 3.530 1.00 91.38 88 HIS A N 1
ATOM 706 C CA . HIS A 1 88 ? -8.949 6.587 3.588 1.00 91.38 88 HIS A CA 1
ATOM 707 C C . HIS A 1 88 ? -9.617 5.269 3.193 1.00 91.38 88 HIS A C 1
ATOM 709 O O . HIS A 1 88 ? -9.018 4.472 2.475 1.00 91.38 88 HIS A O 1
ATOM 715 N N . LEU A 1 89 ? -10.860 5.065 3.626 1.00 90.19 89 LEU A N 1
ATOM 716 C CA . LEU A 1 89 ? -11.663 3.898 3.280 1.00 90.19 89 LEU A CA 1
ATOM 717 C C . LEU A 1 89 ? -12.026 3.896 1.793 1.00 90.19 89 LEU A C 1
ATOM 719 O O . LEU A 1 89 ? -11.865 2.873 1.137 1.00 90.19 89 LEU A O 1
ATOM 723 N N . ALA A 1 90 ? -12.413 5.049 1.240 1.00 88.81 90 ALA A N 1
ATOM 724 C CA . ALA A 1 90 ? -12.667 5.197 -0.190 1.00 88.81 90 ALA A CA 1
ATOM 725 C C . ALA A 1 90 ? -11.420 4.877 -1.029 1.00 88.81 90 ALA A C 1
ATOM 727 O O . ALA A 1 90 ? -11.518 4.134 -1.997 1.00 88.81 90 ALA A O 1
ATOM 728 N N . ASN A 1 91 ? -10.240 5.354 -0.620 1.00 87.19 91 ASN A N 1
ATOM 729 C CA . ASN A 1 91 ? -8.986 5.042 -1.310 1.00 87.19 91 ASN A CA 1
ATOM 730 C C . ASN A 1 91 ? -8.646 3.539 -1.279 1.00 87.19 91 ASN A C 1
ATOM 732 O O . ASN A 1 91 ? -8.083 3.018 -2.240 1.00 87.19 91 ASN A O 1
ATOM 736 N N . LEU A 1 92 ? -8.945 2.841 -0.176 1.00 85.94 92 LEU A N 1
ATOM 737 C CA . LEU A 1 92 ? -8.742 1.390 -0.086 1.00 85.94 92 LEU A CA 1
ATOM 738 C C . LEU A 1 92 ? -9.726 0.621 -0.961 1.00 85.94 92 LEU A C 1
ATOM 740 O O . LEU A 1 92 ? -9.346 -0.389 -1.546 1.00 85.94 92 LEU A O 1
ATOM 744 N N . GLU A 1 93 ? -10.964 1.093 -1.056 1.00 86.31 93 GLU A N 1
ATOM 745 C CA . GLU A 1 93 ? -11.973 0.493 -1.923 1.00 86.31 93 GLU A CA 1
ATOM 746 C C . GLU A 1 93 ? -11.647 0.717 -3.406 1.00 86.31 93 GLU A C 1
ATOM 748 O O . GLU A 1 93 ? -11.729 -0.212 -4.208 1.00 86.31 93 GLU A O 1
ATOM 753 N N . GLU A 1 94 ? -11.177 1.914 -3.765 1.00 83.62 94 GLU A N 1
ATOM 754 C CA . GLU A 1 94 ? -10.647 2.218 -5.099 1.00 83.62 94 GLU A CA 1
ATOM 755 C C . GLU A 1 94 ? -9.480 1.280 -5.433 1.00 83.62 94 GLU A C 1
ATOM 757 O O . GLU A 1 94 ? -9.488 0.619 -6.463 1.00 83.62 94 GLU A O 1
ATOM 762 N N . TYR A 1 95 ? -8.528 1.103 -4.514 1.00 81.88 95 TYR A N 1
ATOM 763 C CA . TYR A 1 95 ? -7.438 0.143 -4.697 1.00 81.88 95 TYR A CA 1
ATOM 764 C C . TYR A 1 95 ? -7.929 -1.303 -4.892 1.00 81.88 95 TYR A C 1
ATOM 766 O O . TYR A 1 95 ? -7.398 -2.025 -5.731 1.00 81.88 95 TYR A O 1
ATOM 774 N N . ARG A 1 96 ? -8.944 -1.748 -4.142 1.00 82.00 96 ARG A N 1
ATOM 775 C CA . ARG A 1 96 ? -9.498 -3.111 -4.262 1.00 82.00 96 ARG A CA 1
ATOM 776 C C . ARG A 1 96 ? -10.232 -3.352 -5.575 1.00 82.00 96 ARG A C 1
ATOM 778 O O . ARG A 1 96 ? -10.239 -4.493 -6.040 1.00 82.00 96 ARG A O 1
ATOM 785 N N . SER A 1 97 ? -10.872 -2.314 -6.109 1.00 81.25 97 SER A N 1
ATOM 786 C CA . SER A 1 97 ? -11.709 -2.379 -7.308 1.00 81.25 97 SER A CA 1
ATOM 787 C C . SER A 1 97 ? -10.927 -2.149 -8.600 1.00 81.25 97 SER A C 1
ATOM 789 O O . SER A 1 97 ? -11.192 -2.834 -9.582 1.00 81.25 97 SER A O 1
ATOM 791 N N . GLU A 1 98 ? -9.955 -1.237 -8.592 1.00 77.81 98 GLU A N 1
ATOM 792 C CA . GLU A 1 98 ? -9.192 -0.838 -9.781 1.00 77.81 98 GLU A CA 1
ATOM 793 C C . GLU A 1 98 ? -7.940 -1.691 -10.015 1.00 77.81 98 GLU A C 1
ATOM 795 O O . GLU A 1 98 ? -7.451 -1.762 -11.138 1.00 77.81 98 GLU A O 1
ATOM 800 N N . VAL A 1 99 ? -7.393 -2.332 -8.976 1.00 73.75 99 VAL A N 1
ATOM 801 C CA . VAL A 1 99 ? -6.176 -3.145 -9.104 1.00 73.75 99 VAL A CA 1
ATOM 802 C C . VAL A 1 99 ? -6.536 -4.622 -9.021 1.00 73.75 99 VAL A C 1
ATOM 804 O O . VAL A 1 99 ? -6.905 -5.118 -7.956 1.00 73.75 99 VAL A O 1
ATOM 807 N N . ASP A 1 100 ? -6.389 -5.373 -10.112 1.00 77.81 100 ASP A N 1
ATOM 808 C CA . ASP A 1 100 ? -6.498 -6.838 -10.076 1.00 77.81 100 ASP A CA 1
ATOM 809 C C . ASP A 1 100 ? -5.317 -7.454 -9.289 1.00 77.81 100 ASP A C 1
ATOM 811 O O . ASP A 1 100 ? -4.239 -6.863 -9.193 1.00 77.81 100 ASP A O 1
ATOM 815 N N . VAL A 1 101 ? -5.514 -8.617 -8.655 1.00 75.44 101 VAL A N 1
ATOM 816 C CA . VAL A 1 101 ? -4.420 -9.337 -7.977 1.00 75.44 101 VAL A CA 1
ATOM 817 C C . VAL A 1 101 ? -3.359 -9.733 -8.998 1.00 75.44 101 VAL A C 1
ATOM 819 O O . VAL A 1 101 ? -2.174 -9.537 -8.740 1.00 75.44 101 VAL A O 1
ATOM 822 N N . ASP A 1 102 ? -3.778 -10.211 -10.167 1.00 76.69 102 ASP A N 1
ATOM 823 C CA . ASP A 1 102 ? -2.881 -10.639 -11.234 1.00 76.69 102 ASP A CA 1
ATOM 824 C C . ASP A 1 102 ? -2.109 -9.445 -11.810 1.00 76.69 102 ASP A C 1
ATOM 826 O O . ASP A 1 102 ? -0.907 -9.544 -12.057 1.00 76.69 102 ASP A O 1
ATOM 830 N N . GLU A 1 103 ? -2.757 -8.284 -11.959 1.00 74.19 103 GLU A N 1
ATOM 831 C CA . GLU A 1 103 ? -2.088 -7.046 -12.381 1.00 74.19 103 GLU A CA 1
ATOM 832 C C . GLU A 1 103 ? -1.078 -6.561 -11.336 1.00 74.19 103 GLU A C 1
ATOM 834 O O . GLU A 1 103 ? 0.030 -6.153 -11.685 1.00 74.19 103 GLU A O 1
ATOM 839 N N . MET A 1 104 ? -1.416 -6.658 -10.049 1.00 77.94 104 MET A N 1
ATOM 840 C CA . MET A 1 104 ? -0.502 -6.335 -8.956 1.00 77.94 104 MET A CA 1
ATOM 841 C C . MET A 1 104 ? 0.706 -7.276 -8.926 1.00 77.94 104 MET A C 1
ATOM 843 O O . MET A 1 104 ? 1.834 -6.826 -8.727 1.00 77.94 104 MET A O 1
ATOM 847 N N . GLU A 1 105 ? 0.500 -8.578 -9.129 1.00 79.25 105 GLU A N 1
ATOM 848 C CA . GLU A 1 105 ? 1.596 -9.542 -9.200 1.00 79.25 105 GLU A CA 1
ATOM 849 C C . GLU A 1 105 ? 2.486 -9.305 -10.416 1.00 79.25 105 GLU A C 1
ATOM 851 O O . GLU A 1 105 ? 3.709 -9.323 -10.278 1.00 79.25 105 GLU A O 1
ATOM 856 N N . GLN A 1 106 ? 1.903 -9.038 -11.586 1.00 76.38 106 GLN A N 1
ATOM 857 C CA . GLN A 1 106 ? 2.658 -8.683 -12.788 1.00 76.38 106 GLN A CA 1
ATOM 858 C C . GLN A 1 106 ? 3.473 -7.409 -12.576 1.00 76.38 106 GLN A C 1
ATOM 860 O O . GLN A 1 106 ? 4.649 -7.369 -12.938 1.00 76.38 106 GLN A O 1
ATOM 865 N N . PHE A 1 107 ? 2.880 -6.404 -11.933 1.00 76.19 107 PHE A N 1
ATOM 866 C CA . PHE A 1 107 ? 3.562 -5.169 -11.576 1.00 76.19 107 PHE A CA 1
ATOM 867 C C . PHE A 1 107 ? 4.743 -5.433 -10.638 1.00 76.19 107 PHE A C 1
ATOM 869 O O . PHE A 1 107 ? 5.865 -5.010 -10.919 1.00 76.19 107 PHE A O 1
ATOM 876 N N . PHE A 1 108 ? 4.523 -6.190 -9.557 1.00 80.19 108 PHE A N 1
ATOM 877 C CA . PHE A 1 108 ? 5.589 -6.539 -8.623 1.00 80.19 108 PHE A CA 1
ATOM 878 C C . PHE A 1 108 ? 6.695 -7.346 -9.289 1.00 80.19 108 PHE A C 1
ATOM 880 O O . PHE A 1 108 ? 7.863 -7.035 -9.077 1.00 80.19 108 PHE A O 1
ATOM 887 N N . ASN A 1 109 ? 6.359 -8.340 -10.108 1.00 80.50 109 ASN A N 1
ATOM 888 C CA . ASN A 1 109 ? 7.346 -9.177 -10.783 1.00 80.50 109 ASN A CA 1
ATOM 889 C C . ASN A 1 109 ? 8.160 -8.361 -11.796 1.00 80.50 109 ASN A C 1
ATOM 891 O O . ASN A 1 109 ? 9.388 -8.365 -11.728 1.00 80.50 109 ASN A O 1
ATOM 895 N N . GLY A 1 110 ? 7.496 -7.591 -12.664 1.00 78.81 110 GLY A N 1
ATOM 896 C CA . GLY A 1 110 ? 8.165 -6.775 -13.677 1.00 78.81 110 GLY A CA 1
ATOM 897 C C . GLY A 1 110 ? 9.078 -5.709 -13.072 1.00 78.81 110 GLY A C 1
ATOM 898 O O . GLY A 1 110 ? 10.184 -5.486 -13.558 1.00 78.81 110 GLY A O 1
ATOM 899 N N . TYR A 1 111 ? 8.664 -5.077 -11.971 1.00 79.56 111 TYR A N 1
ATOM 900 C CA . TYR A 1 111 ? 9.484 -4.047 -11.328 1.00 79.56 111 TYR A CA 1
ATOM 901 C C . TYR A 1 111 ? 10.609 -4.659 -10.509 1.00 79.56 111 TYR A C 1
ATOM 903 O O . TYR A 1 111 ? 11.717 -4.132 -10.516 1.00 79.56 111 TYR A O 1
ATOM 911 N N . SER A 1 112 ? 10.366 -5.803 -9.868 1.00 79.69 112 SER A N 1
ATOM 912 C CA . SER A 1 112 ? 11.417 -6.557 -9.184 1.00 79.69 112 SER A CA 1
ATOM 913 C C . SER A 1 112 ? 12.531 -6.953 -10.152 1.00 79.69 112 SER A C 1
ATOM 915 O O . SER A 1 112 ? 13.698 -6.815 -9.807 1.00 79.69 112 SER A O 1
ATOM 917 N N . GLU A 1 113 ? 12.206 -7.381 -11.376 1.00 82.25 113 GLU A N 1
ATOM 918 C CA . GLU A 1 113 ? 13.213 -7.687 -12.401 1.00 82.25 113 GLU A CA 1
ATOM 919 C C . GLU A 1 113 ? 14.079 -6.472 -12.758 1.00 82.25 113 GLU A C 1
ATOM 921 O O . GLU A 1 113 ? 15.301 -6.597 -12.840 1.00 82.25 113 GLU A O 1
ATOM 926 N N . ILE A 1 114 ? 13.468 -5.294 -12.927 1.00 80.81 114 ILE A N 1
ATOM 927 C CA . ILE A 1 114 ? 14.191 -4.038 -13.184 1.00 80.81 114 ILE A CA 1
ATOM 928 C C . ILE A 1 114 ? 15.104 -3.694 -11.998 1.00 80.81 114 ILE A C 1
ATOM 930 O O . ILE A 1 114 ? 16.282 -3.388 -12.182 1.00 80.81 114 ILE A O 1
ATOM 934 N N . LEU A 1 115 ? 14.582 -3.793 -10.774 1.00 79.25 115 LEU A N 1
ATOM 935 C CA . LEU A 1 115 ? 15.315 -3.478 -9.549 1.00 79.25 115 LEU A CA 1
ATOM 936 C C . LEU A 1 115 ? 16.498 -4.432 -9.327 1.00 79.25 115 LEU A C 1
ATOM 938 O O . LEU A 1 115 ? 17.587 -3.978 -8.983 1.00 79.25 115 LEU A O 1
ATOM 942 N N . PHE A 1 116 ? 16.327 -5.733 -9.583 1.00 79.75 116 PHE A N 1
ATOM 943 C CA . PHE A 1 116 ? 17.408 -6.713 -9.448 1.00 79.75 116 PHE A CA 1
ATOM 944 C C . PHE A 1 116 ? 18.511 -6.529 -10.492 1.00 79.75 116 PHE A C 1
ATOM 946 O O . PHE A 1 116 ? 19.683 -6.665 -10.149 1.00 79.75 116 PHE A O 1
ATOM 953 N N . LYS A 1 117 ? 18.169 -6.168 -11.736 1.00 75.81 117 LYS A N 1
ATOM 954 C CA . LYS A 1 117 ? 19.171 -5.822 -12.760 1.00 75.81 117 LYS A CA 1
ATOM 955 C C . LYS A 1 117 ? 19.981 -4.585 -12.376 1.00 75.81 117 LYS A C 1
ATOM 957 O O . LYS A 1 117 ? 21.173 -4.521 -12.663 1.00 75.81 117 LYS A O 1
ATOM 962 N N . TYR A 1 118 ? 19.340 -3.606 -11.735 1.00 68.31 118 TYR A N 1
ATOM 963 C CA . TYR A 1 118 ? 20.011 -2.399 -11.258 1.00 68.31 118 TYR A CA 1
ATOM 964 C C . TYR A 1 118 ? 20.933 -2.702 -10.063 1.00 68.31 118 TYR A C 1
ATOM 966 O O . TYR A 1 118 ? 22.075 -2.240 -10.026 1.00 68.31 118 TYR 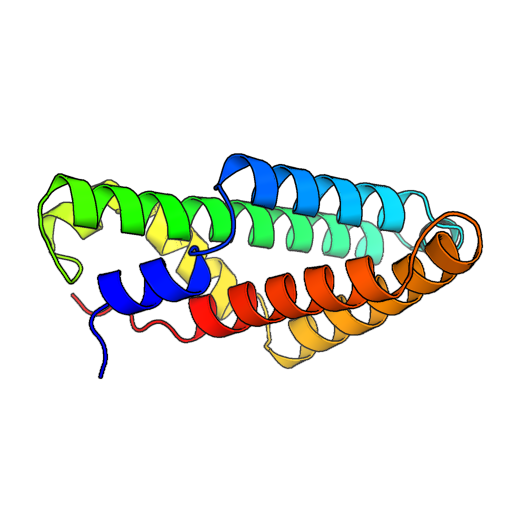A O 1
ATOM 974 N N . GLU A 1 119 ? 20.486 -3.531 -9.114 1.00 63.38 119 GLU A N 1
ATOM 975 C CA . GLU A 1 119 ? 21.254 -3.868 -7.908 1.00 63.38 119 GLU A CA 1
ATOM 976 C C . GLU A 1 119 ? 22.441 -4.811 -8.119 1.00 63.38 119 GLU A C 1
ATOM 978 O O . GLU A 1 119 ? 23.412 -4.688 -7.370 1.00 63.38 119 GLU A O 1
ATOM 983 N N . GLU A 1 120 ? 22.436 -5.679 -9.141 1.00 57.16 120 GLU A N 1
ATOM 984 C CA . GLU A 1 120 ? 23.612 -6.502 -9.495 1.00 57.16 120 GLU A CA 1
ATOM 985 C C . GLU A 1 120 ? 24.884 -5.656 -9.720 1.00 57.16 120 GLU A C 1
ATOM 987 O O . GLU A 1 120 ? 25.998 -6.176 -9.651 1.00 57.16 120 GLU A O 1
ATOM 992 N N . SER A 1 121 ? 24.733 -4.343 -9.932 1.00 53.88 121 SER A N 1
ATOM 993 C CA . SER A 1 121 ? 25.836 -3.401 -10.099 1.00 53.88 121 SER A CA 1
ATOM 994 C C . SER A 1 121 ? 26.323 -2.708 -8.812 1.00 53.88 121 SER A C 1
ATOM 996 O O . SER A 1 121 ? 27.442 -2.190 -8.825 1.00 53.88 121 SER A O 1
ATOM 998 N N . LEU A 1 122 ? 25.537 -2.661 -7.718 1.00 54.56 122 LEU A N 1
ATOM 999 C CA . LEU A 1 122 ? 25.781 -1.700 -6.624 1.00 54.56 122 LEU A CA 1
ATOM 1000 C C . LEU A 1 122 ? 25.531 -2.173 -5.163 1.00 54.56 122 LEU A C 1
ATOM 1002 O O . LEU A 1 122 ? 26.185 -1.593 -4.297 1.00 54.56 122 LEU A O 1
ATOM 1006 N N . PHE A 1 123 ? 24.690 -3.176 -4.824 1.00 54.12 123 PHE A N 1
ATOM 1007 C CA . PHE A 1 123 ? 24.409 -3.560 -3.405 1.00 54.12 123 PHE A CA 1
ATOM 1008 C C . PHE A 1 123 ? 23.859 -5.005 -3.186 1.00 54.12 123 PHE A C 1
ATOM 1010 O O . PHE A 1 123 ? 23.643 -5.757 -4.132 1.00 54.12 123 PHE A O 1
ATOM 1017 N N . ASP A 1 124 ? 23.695 -5.427 -1.915 1.00 66.69 124 ASP A N 1
ATOM 1018 C CA . ASP A 1 124 ? 23.331 -6.792 -1.463 1.00 66.69 124 ASP A CA 1
ATOM 1019 C C . ASP A 1 124 ? 21.896 -7.217 -1.839 1.00 66.69 124 ASP A C 1
ATOM 1021 O O . ASP 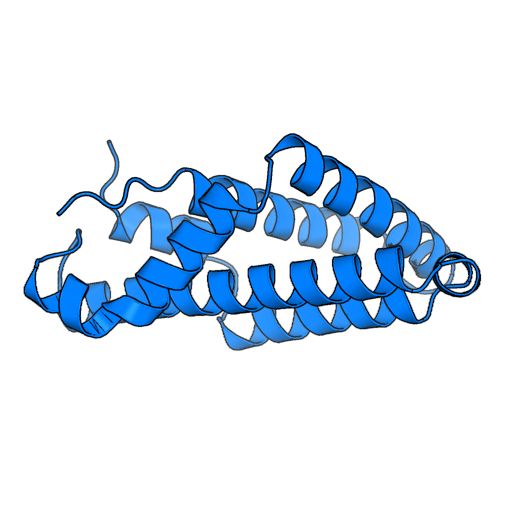A 1 124 ? 20.936 -6.968 -1.103 1.00 66.69 124 ASP A O 1
ATOM 1025 N N . SER A 1 125 ? 21.783 -7.947 -2.953 1.00 71.00 125 SER A N 1
ATOM 1026 C CA . SER A 1 125 ? 20.531 -8.478 -3.518 1.00 71.00 125 SER A CA 1
ATOM 1027 C C . SER A 1 125 ? 19.601 -9.201 -2.528 1.00 71.00 125 SER A C 1
ATOM 1029 O O . SER A 1 125 ? 18.403 -9.333 -2.790 1.00 71.00 125 SER A O 1
ATOM 1031 N N . LEU A 1 126 ? 20.112 -9.698 -1.394 1.00 77.19 126 LEU A N 1
ATOM 1032 C CA . LEU A 1 126 ? 19.288 -10.316 -0.356 1.00 77.19 126 LEU A CA 1
ATOM 1033 C C . LEU A 1 126 ? 18.387 -9.289 0.348 1.00 77.19 126 LEU A C 1
ATOM 1035 O O . LEU A 1 126 ? 17.213 -9.571 0.596 1.00 77.19 126 LEU A O 1
ATOM 1039 N N . SER A 1 127 ? 18.910 -8.097 0.637 1.00 78.44 127 SER A N 1
ATOM 1040 C CA . SER A 1 127 ? 18.178 -7.036 1.340 1.00 78.44 127 SER A CA 1
ATOM 1041 C C . SER A 1 127 ? 17.018 -6.494 0.500 1.00 78.44 127 SER A C 1
ATOM 1043 O O . SER A 1 127 ? 15.915 -6.297 1.021 1.00 78.44 127 SER A O 1
ATOM 1045 N N . LEU A 1 128 ? 17.218 -6.353 -0.813 1.00 79.00 128 LEU A N 1
ATOM 1046 C CA . LEU A 1 128 ? 16.158 -5.984 -1.750 1.00 79.00 128 LEU A CA 1
ATOM 1047 C C . LEU A 1 128 ? 15.097 -7.078 -1.876 1.00 79.00 128 LEU A C 1
ATOM 1049 O O . LEU A 1 128 ? 13.907 -6.773 -1.822 1.00 79.00 128 LEU A O 1
ATOM 1053 N N . ARG A 1 129 ? 15.492 -8.358 -1.967 1.00 81.56 129 ARG A N 1
ATOM 1054 C CA . ARG A 1 129 ? 14.532 -9.483 -1.996 1.00 81.56 129 ARG A CA 1
ATOM 1055 C C . ARG A 1 129 ? 13.636 -9.496 -0.762 1.00 81.56 129 ARG A C 1
ATOM 1057 O O . ARG A 1 129 ? 12.424 -9.655 -0.895 1.00 81.56 129 ARG A O 1
ATOM 1064 N N . ILE A 1 130 ? 14.215 -9.320 0.427 1.00 83.50 130 ILE A N 1
ATOM 1065 C CA . ILE A 1 130 ? 13.458 -9.282 1.687 1.00 83.50 130 ILE A CA 1
ATOM 1066 C C . ILE A 1 130 ? 12.495 -8.090 1.691 1.00 83.50 130 ILE A C 1
ATOM 1068 O O . ILE A 1 130 ? 11.315 -8.257 2.001 1.00 83.50 130 ILE A O 1
ATOM 1072 N N . SER A 1 131 ? 12.974 -6.908 1.301 1.00 84.12 131 SER A N 1
ATOM 1073 C CA . SER A 1 131 ? 12.172 -5.681 1.304 1.00 84.12 131 SER A CA 1
ATOM 1074 C C . SER A 1 131 ? 11.014 -5.738 0.303 1.00 84.12 131 SER A C 1
ATOM 1076 O O . SER A 1 131 ? 9.879 -5.428 0.664 1.00 84.12 131 SER A O 1
ATOM 1078 N N . LEU A 1 132 ? 11.253 -6.227 -0.918 1.00 84.44 132 LEU A N 1
ATOM 1079 C CA . LEU A 1 132 ? 10.208 -6.435 -1.925 1.00 84.44 132 LEU A CA 1
ATOM 1080 C C . LEU A 1 132 ? 9.195 -7.498 -1.494 1.00 84.44 132 LEU A C 1
ATOM 1082 O O . LEU A 1 132 ? 7.993 -7.313 -1.685 1.00 84.44 132 LEU A O 1
ATOM 1086 N N . SER A 1 133 ? 9.649 -8.584 -0.859 1.00 86.00 133 SER A N 1
ATOM 1087 C CA . SER A 1 133 ? 8.750 -9.604 -0.311 1.00 86.00 133 SER A CA 1
ATOM 1088 C C . SER A 1 133 ? 7.852 -9.038 0.788 1.00 86.00 133 SER A C 1
ATOM 1090 O O . SER A 1 133 ? 6.659 -9.336 0.806 1.00 86.00 133 SER A O 1
ATOM 1092 N N . PHE A 1 134 ? 8.402 -8.226 1.696 1.00 87.38 134 PHE A N 1
ATOM 1093 C CA . PHE A 1 134 ? 7.616 -7.538 2.722 1.00 87.38 134 PHE A CA 1
ATOM 1094 C C . PHE A 1 134 ? 6.594 -6.586 2.090 1.00 87.38 134 PHE A C 1
ATOM 1096 O O . PHE A 1 134 ? 5.426 -6.585 2.472 1.00 87.38 134 PHE A O 1
ATOM 1103 N N . PHE A 1 135 ? 7.018 -5.809 1.095 1.00 87.19 135 PHE A N 1
ATOM 1104 C CA . PHE A 1 135 ? 6.162 -4.853 0.402 1.00 87.19 135 PHE A CA 1
ATOM 1105 C C . PHE A 1 135 ? 4.997 -5.565 -0.307 1.00 87.19 135 PHE A C 1
ATOM 1107 O O . PHE A 1 135 ? 3.839 -5.206 -0.099 1.00 87.19 135 PHE A O 1
ATOM 1114 N N . LYS A 1 136 ? 5.266 -6.650 -1.045 1.00 86.94 136 LYS A N 1
ATOM 1115 C CA . LYS A 1 136 ? 4.223 -7.485 -1.667 1.00 86.94 136 LYS A CA 1
ATOM 1116 C C . LYS A 1 136 ? 3.249 -8.057 -0.630 1.00 86.94 136 LYS A C 1
ATOM 1118 O O . LYS A 1 136 ? 2.034 -7.997 -0.833 1.00 86.94 136 LYS A O 1
ATOM 1123 N N . ASP A 1 137 ? 3.755 -8.586 0.485 1.00 88.19 137 ASP A N 1
ATOM 1124 C CA . ASP A 1 137 ? 2.924 -9.138 1.565 1.00 88.19 137 ASP A CA 1
ATOM 1125 C C . ASP A 1 137 ? 2.019 -8.062 2.194 1.00 88.19 137 ASP A C 1
ATOM 1127 O O . ASP A 1 137 ? 0.826 -8.304 2.385 1.00 88.19 137 ASP A O 1
ATOM 1131 N N . PHE A 1 138 ? 2.533 -6.846 2.415 1.00 90.00 138 PHE A N 1
ATOM 1132 C CA . PHE A 1 138 ? 1.747 -5.707 2.900 1.00 90.00 138 PHE A CA 1
ATOM 1133 C C . PHE A 1 138 ? 0.541 -5.412 1.993 1.00 90.00 138 PHE A C 1
ATOM 1135 O O . PHE A 1 138 ? -0.601 -5.386 2.464 1.00 90.00 138 PHE A O 1
ATOM 1142 N N . PHE A 1 139 ? 0.778 -5.237 0.689 1.00 88.56 139 PHE A N 1
ATOM 1143 C CA . PHE A 1 139 ? -0.256 -4.874 -0.289 1.00 88.56 139 PHE A CA 1
ATOM 1144 C C . PHE A 1 139 ? -1.247 -5.995 -0.590 1.00 88.56 139 PHE A C 1
ATOM 1146 O O . PHE A 1 139 ? -2.421 -5.731 -0.870 1.00 88.56 139 PHE A O 1
ATOM 1153 N N . THR A 1 140 ? -0.801 -7.242 -0.473 1.00 86.75 140 THR A N 1
ATOM 1154 C CA . THR A 1 140 ? -1.677 -8.409 -0.593 1.00 86.75 140 THR A CA 1
ATOM 1155 C C . THR A 1 140 ? -2.587 -8.516 0.629 1.00 86.75 140 THR A C 1
ATOM 1157 O O . THR A 1 140 ? -3.796 -8.686 0.495 1.00 86.75 140 THR A O 1
ATOM 1160 N N . ARG A 1 141 ? -2.045 -8.358 1.842 1.00 88.19 141 ARG A N 1
ATOM 1161 C CA . ARG A 1 141 ? -2.832 -8.481 3.077 1.00 88.19 141 ARG A CA 1
ATOM 1162 C C . ARG A 1 141 ? -3.818 -7.342 3.274 1.00 88.19 141 ARG A C 1
ATOM 1164 O O . ARG A 1 141 ? -4.955 -7.612 3.637 1.00 88.19 141 ARG A O 1
ATOM 1171 N N . ILE A 1 142 ? -3.425 -6.091 3.018 1.00 87.19 142 ILE A N 1
ATOM 1172 C CA . ILE A 1 142 ? -4.324 -4.932 3.175 1.00 87.19 142 ILE A CA 1
ATOM 1173 C C . ILE A 1 142 ? -5.559 -5.040 2.265 1.00 87.19 142 ILE A C 1
ATOM 1175 O O . ILE A 1 142 ? -6.660 -4.638 2.647 1.00 87.19 142 ILE A O 1
ATOM 1179 N N . ARG A 1 143 ? -5.400 -5.644 1.082 1.00 84.12 143 ARG A N 1
ATOM 1180 C CA . ARG A 1 143 ? -6.501 -5.932 0.159 1.00 84.12 143 ARG A CA 1
ATOM 1181 C C . ARG A 1 143 ? -7.510 -6.913 0.761 1.00 84.12 143 ARG A C 1
ATOM 1183 O O . ARG A 1 143 ? -8.704 -6.750 0.552 1.00 84.12 143 ARG A O 1
ATOM 1190 N N . LEU A 1 144 ? -7.025 -7.905 1.508 1.00 83.50 144 LEU A N 1
ATOM 1191 C CA . LEU A 1 144 ? -7.829 -8.977 2.102 1.00 83.50 144 LEU A CA 1
ATOM 1192 C C . LEU A 1 144 ? -8.487 -8.592 3.434 1.00 83.50 144 LEU A C 1
ATOM 1194 O O . LEU A 1 144 ? -9.271 -9.374 3.965 1.00 83.50 144 LEU A O 1
ATOM 1198 N N . ILE A 1 145 ? -8.162 -7.425 3.997 1.00 83.19 145 ILE A N 1
ATOM 1199 C CA . ILE A 1 145 ? -8.783 -6.954 5.238 1.00 83.19 145 ILE A CA 1
ATOM 1200 C C . ILE A 1 145 ? -10.277 -6.727 5.009 1.00 83.19 145 ILE A C 1
ATOM 1202 O O . ILE A 1 145 ? -10.669 -5.965 4.132 1.00 83.19 145 ILE A O 1
ATOM 1206 N N . ASP A 1 146 ? -11.128 -7.317 5.832 1.00 74.38 146 ASP A N 1
ATOM 1207 C CA . ASP A 1 146 ? -12.559 -7.048 5.744 1.00 74.38 146 ASP A CA 1
ATOM 1208 C C . ASP A 1 146 ? -12.898 -5.726 6.452 1.00 74.38 146 ASP A C 1
ATOM 1210 O O . ASP A 1 146 ? -12.530 -5.523 7.612 1.00 74.38 146 ASP A O 1
ATOM 1214 N N . LEU A 1 147 ? -13.556 -4.804 5.746 1.00 74.56 147 LEU A N 1
ATOM 1215 C CA . LEU A 1 147 ? -13.934 -3.482 6.262 1.00 74.56 147 LEU A CA 1
ATOM 1216 C C . LEU A 1 147 ? -15.440 -3.479 6.551 1.00 74.56 147 LEU A C 1
ATOM 1218 O O . LEU A 1 147 ? -16.212 -2.791 5.887 1.00 74.56 147 LEU A O 1
ATOM 1222 N N . ILE A 1 148 ? -15.861 -4.300 7.515 1.00 64.75 148 ILE A N 1
ATOM 1223 C CA . ILE A 1 148 ? -17.263 -4.385 7.948 1.00 64.75 148 ILE A CA 1
ATOM 1224 C C . ILE A 1 148 ? -17.523 -3.351 9.051 1.00 64.75 148 ILE A C 1
ATOM 1226 O O . ILE A 1 148 ? -16.730 -3.234 9.991 1.00 64.75 148 ILE A O 1
ATOM 1230 N N . PHE A 1 149 ? -18.650 -2.643 8.934 1.00 60.00 149 PHE A N 1
ATOM 1231 C CA . PHE A 1 149 ? -19.215 -1.737 9.941 1.00 60.00 149 PHE A CA 1
ATOM 1232 C C . PHE A 1 149 ? -20.434 -2.367 10.619 1.00 60.00 149 PHE A C 1
ATOM 1234 O O . PHE A 1 149 ? -21.220 -3.034 9.905 1.00 60.00 149 PHE A O 1
#

Foldseek 3Di:
DFFLLVLLCVLCVPHDLVRQLVVLVVLLVLLCPFPVVVPDDPVRVVVSVVVSVLLNLQSVLSVLVNVVCVVVVHRADDPVVCVVSVSSVVSLVCSLPVADPVNLVVVLVVSLVSVLVVDVVPDDNVVSVVVSVSSNVSSVSSSVDDRDD

Organism: NCBI:txid2725414

pLDDT: mean 84.9, std 8.92, range [53.88, 96.81]